Protein AF-G2DDI2-F1 (afdb_monomer_lite)

Sequence (130 aa):
MRRRHIDAEMTCHRLSHKREVPCSGEHDPCPIELIRKTKAPARVIHKHFDSHGKVIYAEVSATPIFDDTGERVVQIIESHRDITHHVEMEQQLTQLAATDRLTQVFNRMKFDDELVDRSNGPSSSRARWG

Radius of gyration: 20.89 Å; chains: 1; bounding box: 42×39×55 Å

Structure (mmCIF, N/CA/C/O backbone):
data_AF-G2DDI2-F1
#
_entry.id   AF-G2DDI2-F1
#
loop_
_atom_site.group_PDB
_atom_site.id
_atom_site.type_symbol
_atom_site.label_atom_id
_atom_site.label_alt_id
_atom_site.label_comp_id
_atom_site.label_asym_id
_atom_site.label_entity_id
_atom_site.label_seq_id
_atom_site.pdbx_PDB_ins_code
_atom_site.Cartn_x
_atom_site.Cartn_y
_atom_site.Cartn_z
_atom_site.occupancy
_atom_site.B_iso_or_equiv
_atom_site.auth_seq_id
_atom_site.auth_comp_id
_atom_site.auth_asym_id
_atom_site.auth_atom_id
_atom_site.pdbx_PDB_model_num
ATOM 1 N N . MET A 1 1 ? -19.619 -9.734 -15.009 1.00 39.75 1 MET A N 1
ATOM 2 C CA . MET A 1 1 ? -18.618 -8.658 -14.820 1.00 39.75 1 MET A CA 1
ATOM 3 C C . MET A 1 1 ? -18.295 -8.042 -16.174 1.00 39.75 1 MET A C 1
ATOM 5 O O . MET A 1 1 ? -17.805 -8.754 -17.038 1.00 39.75 1 MET A O 1
ATOM 9 N N . ARG A 1 2 ? -18.613 -6.762 -16.411 1.00 45.84 2 ARG A N 1
ATOM 10 C CA . ARG A 1 2 ? -18.181 -6.075 -17.641 1.00 45.84 2 ARG A CA 1
ATOM 11 C C . ARG A 1 2 ? -16.692 -5.747 -17.496 1.00 45.84 2 ARG A C 1
ATOM 13 O O . ARG A 1 2 ? -16.3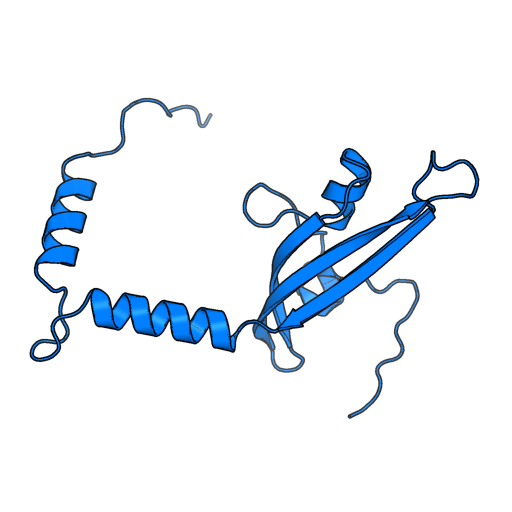43 -4.988 -16.597 1.00 45.84 2 ARG A O 1
ATOM 20 N N . ARG A 1 3 ? -15.825 -6.327 -18.336 1.00 51.19 3 ARG A N 1
ATOM 21 C CA . ARG A 1 3 ? -14.423 -5.891 -18.452 1.00 51.19 3 ARG A CA 1
ATOM 22 C C . ARG A 1 3 ? -14.437 -4.429 -18.896 1.00 51.19 3 ARG A C 1
ATOM 24 O O . ARG A 1 3 ? -14.896 -4.138 -19.996 1.00 51.19 3 ARG A O 1
ATOM 31 N N . ARG A 1 4 ? -14.002 -3.515 -18.028 1.00 59.22 4 ARG A N 1
ATOM 32 C CA . ARG A 1 4 ? -13.700 -2.143 -18.444 1.00 59.22 4 ARG A CA 1
ATOM 33 C C . ARG A 1 4 ? -12.395 -2.195 -19.231 1.00 59.22 4 ARG A C 1
ATOM 35 O O . ARG A 1 4 ? -11.440 -2.822 -18.779 1.00 59.22 4 ARG A O 1
ATOM 42 N N . HIS A 1 5 ? -12.408 -1.615 -20.422 1.00 67.19 5 HIS A N 1
ATOM 43 C CA . HIS A 1 5 ? -11.211 -1.419 -21.228 1.00 67.19 5 HIS A CA 1
ATOM 44 C C . HIS A 1 5 ? -10.272 -0.503 -20.431 1.00 67.19 5 HIS A C 1
ATOM 46 O O . HIS A 1 5 ? -10.743 0.502 -19.906 1.00 67.19 5 HIS A O 1
ATOM 52 N N . ILE A 1 6 ? -9.010 -0.891 -20.230 1.00 66.38 6 ILE A N 1
ATOM 53 C CA . ILE A 1 6 ? -8.017 -0.032 -19.571 1.00 66.38 6 ILE A CA 1
ATOM 54 C C . ILE A 1 6 ? -7.370 0.784 -20.683 1.00 66.38 6 ILE A C 1
ATOM 56 O O . ILE A 1 6 ? -6.653 0.232 -21.515 1.00 66.38 6 ILE A O 1
ATOM 60 N N . ASP A 1 7 ? -7.672 2.075 -20.717 1.00 76.19 7 ASP A N 1
ATOM 61 C CA . ASP A 1 7 ? -7.134 3.001 -21.708 1.00 76.19 7 ASP A CA 1
ATOM 62 C C . ASP A 1 7 ? -5.794 3.561 -21.218 1.00 76.19 7 ASP A C 1
ATOM 64 O O . ASP A 1 7 ? -5.559 3.661 -20.012 1.00 76.19 7 ASP A O 1
ATOM 68 N N . ALA A 1 8 ? -4.911 3.943 -22.144 1.00 72.81 8 ALA A N 1
ATOM 69 C CA . ALA A 1 8 ? -3.545 4.383 -21.834 1.00 72.81 8 ALA A CA 1
ATOM 70 C C . ALA A 1 8 ? -3.470 5.630 -20.924 1.00 72.81 8 ALA A C 1
ATOM 72 O O . ALA A 1 8 ? -2.436 5.884 -20.313 1.00 72.81 8 ALA A O 1
ATOM 73 N N . GLU A 1 9 ? -4.561 6.389 -20.808 1.00 80.00 9 GLU A N 1
ATOM 74 C CA . GLU A 1 9 ? -4.668 7.578 -19.953 1.00 80.00 9 GLU A CA 1
ATOM 75 C C . GLU A 1 9 ? -5.207 7.275 -18.542 1.00 80.00 9 GLU A C 1
ATOM 77 O O . GLU A 1 9 ? -5.324 8.179 -17.710 1.00 80.00 9 GLU A O 1
ATOM 82 N N . MET A 1 10 ? -5.558 6.018 -18.236 1.00 86.12 10 MET A N 1
ATOM 83 C CA . MET A 1 10 ? -6.040 5.659 -16.904 1.00 86.12 10 MET A CA 1
ATOM 84 C C . MET A 1 10 ? -4.913 5.692 -15.881 1.00 86.12 10 MET A C 1
ATOM 86 O O . MET A 1 10 ? -3.919 4.978 -15.982 1.00 86.12 10 MET A O 1
ATOM 90 N N . THR A 1 11 ? -5.122 6.472 -14.826 1.00 91.62 11 THR A N 1
ATOM 91 C CA . THR A 1 11 ? -4.206 6.553 -13.695 1.00 91.62 11 THR A CA 1
ATOM 92 C C . THR A 1 11 ? -4.795 5.861 -12.474 1.00 91.62 11 THR A C 1
ATOM 94 O O . THR A 1 11 ? -6.006 5.899 -12.229 1.00 91.62 11 THR A O 1
ATOM 97 N N . CYS A 1 12 ? -3.932 5.257 -11.655 1.00 91.94 12 CYS A N 1
ATOM 98 C CA . CYS A 1 12 ? -4.348 4.614 -10.409 1.00 91.94 12 CYS A CA 1
ATOM 99 C C . CYS A 1 12 ? -5.068 5.594 -9.468 1.00 91.94 12 CYS A C 1
ATOM 101 O O . CYS A 1 12 ? -6.081 5.240 -8.867 1.00 91.94 12 CYS A O 1
ATOM 103 N N . HIS A 1 13 ? -4.607 6.847 -9.385 1.00 93.38 13 HIS A N 1
ATOM 104 C CA . HIS A 1 13 ? -5.193 7.838 -8.488 1.00 93.38 13 HIS A CA 1
ATOM 105 C C . HIS A 1 13 ? -6.625 8.224 -8.873 1.00 93.38 13 HIS A C 1
ATOM 107 O O . HIS A 1 13 ? -7.462 8.357 -7.983 1.00 93.38 13 HIS A O 1
ATOM 113 N N . ARG A 1 14 ? -6.956 8.297 -10.167 1.00 91.94 14 ARG A N 1
ATOM 114 C CA . ARG A 1 14 ? -8.338 8.551 -10.605 1.00 91.94 14 ARG A CA 1
ATOM 115 C C . ARG A 1 14 ? -9.202 7.302 -10.495 1.00 91.94 14 ARG A C 1
ATOM 117 O O . ARG A 1 14 ? -10.312 7.372 -9.972 1.00 91.94 14 ARG A O 1
ATOM 124 N N . LEU A 1 15 ? -8.689 6.161 -10.955 1.00 90.69 15 LEU A N 1
ATOM 125 C CA . LEU A 1 15 ? -9.458 4.919 -11.039 1.00 90.69 15 LEU A CA 1
ATOM 126 C C . LEU A 1 15 ? -9.725 4.294 -9.664 1.00 90.69 15 LEU A C 1
ATOM 128 O O . LEU A 1 15 ? -10.865 3.952 -9.358 1.00 90.69 15 LEU A O 1
ATOM 132 N N . SER A 1 16 ? -8.679 4.148 -8.851 1.00 91.69 16 SER A N 1
ATOM 133 C CA . SER A 1 16 ? -8.711 3.373 -7.605 1.00 91.69 16 SER A CA 1
ATOM 134 C C . SER A 1 16 ? -8.785 4.258 -6.365 1.00 91.69 16 SER A C 1
ATOM 136 O O . SER A 1 16 ? -9.473 3.904 -5.413 1.00 91.69 16 SER A O 1
ATOM 138 N N . HIS A 1 17 ? -8.115 5.416 -6.357 1.00 91.88 17 HIS A N 1
ATOM 139 C CA . HIS A 1 17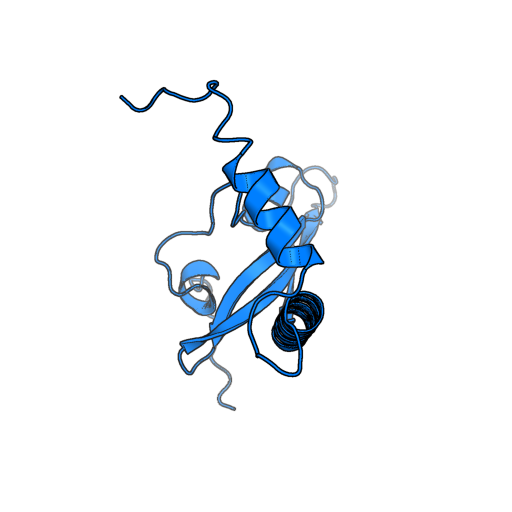 ? -8.121 6.315 -5.192 1.00 91.88 17 HIS A CA 1
ATOM 140 C C . HIS A 1 17 ? -9.229 7.377 -5.245 1.00 91.88 17 HIS A C 1
ATOM 142 O O . HIS A 1 17 ? -9.476 8.022 -4.228 1.00 91.88 17 HIS A O 1
ATOM 148 N N . LYS A 1 18 ? -9.890 7.571 -6.399 1.00 90.81 18 LYS A N 1
ATOM 149 C CA . LYS A 1 18 ? -10.865 8.653 -6.643 1.00 90.81 18 LYS A CA 1
ATOM 150 C C . LYS A 1 18 ? -10.310 10.050 -6.322 1.00 90.81 18 LYS A C 1
ATOM 152 O O . LYS A 1 18 ? -10.976 10.873 -5.699 1.00 90.81 18 LYS A O 1
ATOM 157 N N . ARG A 1 19 ? -9.068 10.305 -6.731 1.00 91.62 19 ARG A N 1
ATOM 158 C CA . ARG A 1 19 ? -8.351 11.579 -6.577 1.00 91.62 19 ARG A CA 1
ATOM 159 C C . ARG A 1 19 ? -7.921 12.106 -7.939 1.00 91.62 19 ARG A C 1
ATOM 161 O O . ARG A 1 19 ? -7.704 11.326 -8.858 1.00 91.62 19 ARG A O 1
ATOM 168 N N . GLU A 1 20 ? -7.728 13.416 -8.034 1.00 92.56 20 GLU A N 1
ATOM 169 C CA . GLU A 1 20 ? -7.218 14.072 -9.249 1.00 92.56 20 GLU A CA 1
ATOM 170 C C . GLU A 1 20 ? -5.685 14.071 -9.342 1.00 92.56 20 GLU A C 1
ATOM 172 O O . GLU A 1 20 ? -5.132 14.329 -10.405 1.00 92.56 20 GLU A O 1
ATOM 177 N N . VAL A 1 21 ? -4.985 13.765 -8.244 1.00 93.12 21 VAL A N 1
ATOM 178 C CA . VAL A 1 21 ? -3.516 13.752 -8.182 1.00 93.12 21 VAL A CA 1
ATOM 179 C C . VAL A 1 21 ? -2.988 12.429 -7.620 1.00 93.12 21 VAL A C 1
ATOM 181 O O . VAL A 1 21 ? -3.691 11.797 -6.821 1.00 93.12 21 VAL A O 1
ATOM 184 N N . PRO A 1 22 ? -1.765 12.001 -8.005 1.00 94.38 22 PRO A N 1
ATOM 185 C CA . PRO A 1 22 ? -1.105 10.831 -7.431 1.00 94.38 22 PRO A CA 1
ATOM 186 C C . PRO A 1 22 ? -1.049 10.858 -5.902 1.00 94.38 22 PRO A C 1
ATOM 188 O O . PRO A 1 22 ? -1.059 11.921 -5.281 1.00 94.38 22 PRO A O 1
ATOM 191 N N . CYS A 1 23 ? -0.958 9.678 -5.287 1.00 94.81 23 CYS A N 1
ATOM 192 C CA . CYS A 1 23 ? -0.666 9.586 -3.861 1.00 94.81 23 CYS A CA 1
ATOM 193 C C . CYS A 1 23 ? 0.696 10.227 -3.539 1.00 94.81 23 CYS A C 1
ATOM 195 O O . CYS A 1 23 ? 1.629 10.230 -4.345 1.00 94.81 23 CYS A O 1
ATOM 197 N N . SER A 1 24 ? 0.787 10.842 -2.364 1.00 92.12 24 SER A N 1
ATOM 198 C CA . SER A 1 24 ? 1.965 11.587 -1.934 1.00 92.12 24 SER A CA 1
ATOM 199 C C . SER A 1 24 ? 1.960 11.752 -0.420 1.00 92.12 24 SER A C 1
ATOM 201 O O . SER A 1 24 ? 0.895 11.883 0.182 1.00 92.12 24 SER A O 1
ATOM 203 N N . GLY A 1 25 ? 3.150 11.847 0.169 1.00 90.00 25 GLY A N 1
ATOM 204 C CA . GLY A 1 25 ? 3.333 12.095 1.597 1.00 90.00 25 GLY A CA 1
ATOM 205 C C . GLY A 1 25 ? 3.794 10.863 2.369 1.00 90.00 25 GLY A C 1
ATOM 206 O O . GLY A 1 25 ? 3.937 9.776 1.818 1.00 90.00 25 GLY A O 1
ATOM 207 N N . GLU A 1 26 ? 4.054 11.067 3.657 1.00 89.06 26 GLU A N 1
ATOM 208 C CA . GLU A 1 26 ? 4.612 10.055 4.564 1.00 89.06 26 GLU A CA 1
ATOM 209 C C . GLU A 1 26 ? 3.637 8.901 4.843 1.00 89.06 26 GLU A C 1
ATOM 211 O O . GLU A 1 26 ? 4.044 7.747 4.903 1.00 89.06 26 GLU A O 1
ATOM 216 N N . HIS A 1 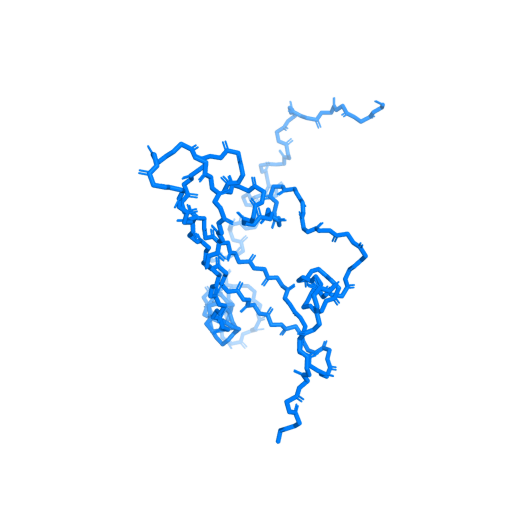27 ? 2.342 9.208 4.948 1.00 89.12 27 HIS A N 1
ATOM 217 C CA . HIS A 1 27 ? 1.306 8.243 5.333 1.00 89.12 27 HIS A CA 1
ATOM 218 C C . HIS A 1 27 ? 0.602 7.573 4.143 1.00 89.12 27 HIS A C 1
ATOM 220 O O . HIS A 1 27 ? -0.180 6.648 4.341 1.00 89.12 27 HIS A O 1
ATOM 226 N N . ASP A 1 28 ? 0.838 8.054 2.922 1.00 92.38 28 ASP A N 1
ATOM 227 C CA . ASP A 1 28 ? 0.253 7.504 1.691 1.00 92.38 28 ASP A CA 1
ATOM 228 C C . ASP A 1 28 ? 1.252 7.655 0.524 1.00 92.38 28 ASP A C 1
ATOM 230 O O . ASP A 1 28 ? 0.997 8.398 -0.433 1.00 92.38 28 ASP A O 1
ATOM 234 N N . PRO A 1 29 ? 2.455 7.056 0.637 1.00 95.38 29 PRO A N 1
ATOM 235 C CA . PRO A 1 29 ? 3.505 7.231 -0.355 1.00 95.38 29 PRO A CA 1
ATOM 236 C C . PRO A 1 29 ? 3.184 6.468 -1.641 1.00 95.38 29 PRO A C 1
ATOM 238 O O . PRO A 1 29 ? 2.849 5.288 -1.616 1.00 95.38 29 PRO A O 1
ATOM 241 N N . CYS A 1 30 ? 3.373 7.115 -2.792 1.00 96.25 30 CYS A N 1
ATOM 242 C CA . CYS A 1 30 ? 3.210 6.451 -4.080 1.00 96.25 30 CYS A CA 1
ATOM 243 C C . CYS A 1 30 ? 4.325 5.418 -4.327 1.00 96.25 30 CYS A C 1
ATOM 245 O O . CYS A 1 30 ? 5.500 5.802 -4.345 1.00 96.25 30 CYS A O 1
ATOM 247 N N . PRO A 1 31 ? 3.995 4.137 -4.588 1.00 96.81 31 PRO A N 1
ATOM 248 C CA . PRO A 1 31 ? 4.995 3.099 -4.828 1.00 96.81 31 PRO A CA 1
ATOM 249 C C . PRO A 1 31 ? 5.803 3.375 -6.102 1.00 96.81 31 PRO A C 1
ATOM 251 O O . PRO A 1 31 ? 7.012 3.149 -6.124 1.00 96.81 31 PRO A O 1
ATOM 254 N N . ILE A 1 32 ? 5.174 3.971 -7.120 1.00 95.31 32 ILE A N 1
ATOM 255 C CA . ILE A 1 32 ? 5.847 4.410 -8.349 1.00 95.31 32 ILE A CA 1
ATOM 256 C C . ILE A 1 32 ? 6.882 5.496 -8.039 1.00 95.31 32 ILE A C 1
ATOM 258 O O . ILE A 1 32 ? 8.012 5.420 -8.512 1.00 95.31 32 ILE A O 1
ATOM 262 N N . GLU A 1 33 ? 6.541 6.492 -7.216 1.00 95.25 33 GLU A N 1
ATOM 263 C CA . GLU A 1 33 ? 7.492 7.544 -6.832 1.00 95.25 33 GLU A CA 1
ATOM 264 C C . GLU A 1 33 ? 8.639 7.005 -5.974 1.00 95.25 33 GLU A C 1
ATOM 266 O O . GLU A 1 33 ? 9.777 7.451 -6.129 1.00 95.25 33 GLU A O 1
ATOM 271 N N . LEU A 1 34 ? 8.369 6.031 -5.099 1.00 96.69 34 LEU A N 1
ATOM 272 C CA . LEU A 1 34 ? 9.415 5.345 -4.343 1.00 96.69 34 LEU A CA 1
ATOM 273 C C . LEU A 1 34 ? 10.389 4.646 -5.295 1.00 96.69 34 LEU A C 1
ATOM 275 O O . LEU A 1 34 ? 11.583 4.928 -5.236 1.00 96.69 34 LEU A O 1
ATOM 279 N N . ILE A 1 35 ? 9.889 3.834 -6.230 1.00 97.19 35 ILE A N 1
ATOM 280 C CA . ILE A 1 35 ? 10.717 3.137 -7.225 1.00 97.19 35 ILE A CA 1
ATOM 281 C C . ILE A 1 35 ? 11.496 4.122 -8.098 1.00 97.19 35 ILE A C 1
ATOM 283 O O . ILE A 1 35 ? 12.677 3.907 -8.358 1.00 97.19 35 ILE A O 1
ATOM 287 N N . ARG A 1 36 ? 10.884 5.228 -8.538 1.00 94.00 36 ARG A N 1
ATOM 288 C CA . ARG A 1 36 ? 11.584 6.252 -9.334 1.00 94.00 36 ARG A CA 1
ATOM 289 C C . ARG A 1 36 ? 12.783 6.843 -8.593 1.00 94.00 36 ARG A C 1
ATOM 291 O O . ARG A 1 36 ? 13.786 7.156 -9.230 1.00 94.00 36 ARG A O 1
ATOM 298 N N . LYS A 1 37 ? 12.683 6.998 -7.270 1.00 94.88 37 LYS A N 1
ATOM 299 C CA . LYS A 1 37 ? 13.748 7.557 -6.425 1.00 94.88 37 LYS A CA 1
ATOM 300 C C . LYS A 1 37 ? 14.801 6.523 -6.042 1.00 94.88 37 LYS A C 1
ATOM 302 O O . LYS A 1 37 ? 15.984 6.843 -6.037 1.00 9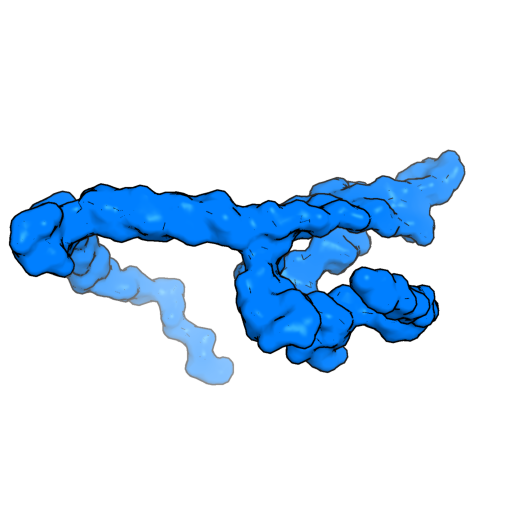4.88 37 LYS A O 1
ATOM 307 N N . THR A 1 38 ? 14.381 5.311 -5.695 1.00 96.50 38 THR A N 1
ATOM 308 C CA . THR A 1 38 ? 15.261 4.300 -5.090 1.00 96.50 38 THR A CA 1
ATOM 309 C C . THR A 1 38 ? 15.746 3.248 -6.077 1.00 96.50 38 THR A C 1
ATOM 311 O O . THR A 1 38 ? 16.726 2.568 -5.793 1.00 96.50 38 THR A O 1
ATOM 314 N N . LYS A 1 39 ? 15.053 3.082 -7.211 1.00 96.31 39 LYS A N 1
ATOM 315 C CA . LYS A 1 39 ? 15.190 1.948 -8.137 1.00 96.31 39 LYS A CA 1
ATOM 316 C C . LYS A 1 39 ? 15.025 0.581 -7.447 1.00 96.31 39 LYS A C 1
ATOM 318 O O . LYS A 1 39 ? 15.455 -0.432 -7.978 1.00 96.31 39 LYS A O 1
ATOM 323 N N . ALA A 1 40 ? 14.394 0.527 -6.276 1.00 97.19 40 ALA A N 1
ATOM 324 C CA . ALA A 1 40 ? 14.187 -0.698 -5.508 1.00 97.19 40 ALA A CA 1
ATOM 325 C C . ALA A 1 40 ? 12.692 -1.044 -5.433 1.00 97.19 40 ALA A C 1
ATOM 327 O O . ALA A 1 40 ? 11.871 -0.128 -5.508 1.00 97.19 40 ALA A O 1
ATOM 328 N N . PRO A 1 41 ? 12.316 -2.326 -5.257 1.00 97.94 41 PRO A N 1
ATOM 329 C CA . PRO A 1 41 ? 10.925 -2.713 -5.041 1.00 97.94 41 PRO A CA 1
ATOM 330 C C . PRO A 1 41 ? 10.284 -1.943 -3.881 1.00 97.94 41 PRO A C 1
ATOM 332 O O . PRO A 1 41 ? 10.933 -1.669 -2.869 1.00 97.94 41 PRO A O 1
ATOM 335 N N . ALA A 1 42 ? 8.999 -1.628 -4.015 1.00 97.94 42 ALA A N 1
ATOM 336 C CA . ALA A 1 42 ? 8.232 -0.907 -3.008 1.00 97.94 42 ALA A CA 1
ATOM 337 C C . ALA A 1 42 ? 6.967 -1.683 -2.636 1.00 97.94 42 ALA A C 1
ATOM 339 O O . ALA A 1 42 ? 6.318 -2.292 -3.489 1.00 97.94 42 ALA A O 1
ATOM 340 N N . ARG A 1 43 ? 6.602 -1.632 -1.352 1.00 97.75 43 ARG A N 1
ATOM 341 C CA . ARG A 1 43 ? 5.349 -2.190 -0.843 1.00 97.75 43 ARG A CA 1
ATOM 342 C C . ARG A 1 43 ? 4.692 -1.205 0.107 1.00 97.75 43 ARG A C 1
ATOM 344 O O . ARG A 1 43 ? 5.340 -0.723 1.032 1.00 97.75 43 ARG A O 1
ATOM 351 N N . VAL 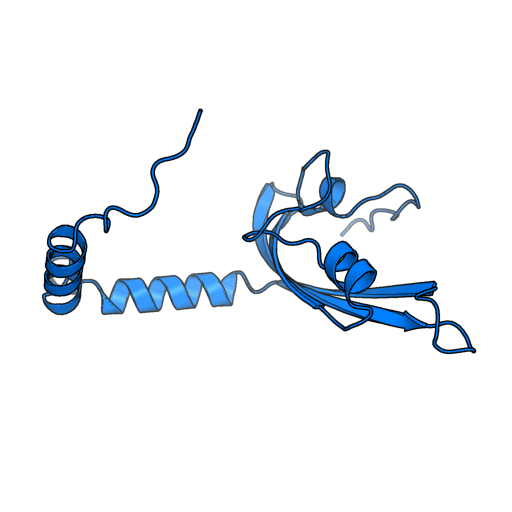A 1 44 ? 3.423 -0.912 -0.142 1.00 97.06 44 VAL A N 1
ATOM 352 C CA . VAL A 1 44 ? 2.639 0.083 0.599 1.00 97.06 44 VAL A CA 1
ATOM 353 C C . VAL A 1 44 ? 1.216 -0.423 0.808 1.00 97.06 44 VAL A C 1
ATOM 355 O O . VAL A 1 44 ? 0.757 -1.310 0.090 1.00 97.06 44 VAL A O 1
ATOM 358 N N . ILE A 1 45 ? 0.508 0.144 1.782 1.00 96.31 45 ILE A N 1
ATOM 359 C CA . ILE A 1 45 ? -0.925 -0.093 1.970 1.00 96.31 45 ILE A CA 1
ATOM 360 C C . ILE A 1 45 ? -1.656 1.198 1.627 1.00 96.31 45 ILE A C 1
ATOM 362 O O . ILE A 1 45 ? -1.419 2.230 2.248 1.00 96.31 45 ILE A O 1
ATOM 366 N N . HIS A 1 46 ? -2.562 1.130 0.659 1.00 96.44 46 HIS A 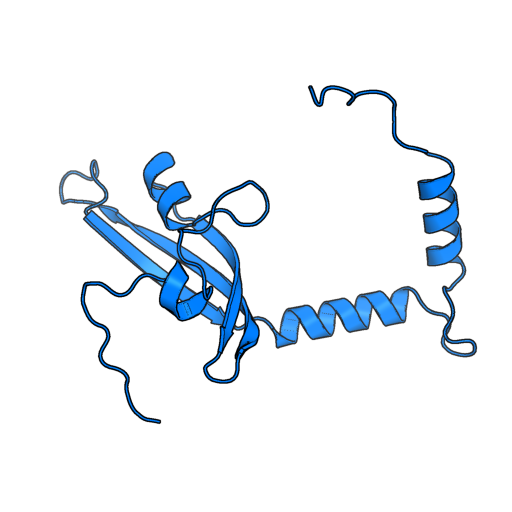N 1
ATOM 367 C CA . HIS A 1 46 ? -3.412 2.245 0.261 1.00 96.44 46 HIS A CA 1
ATOM 368 C C . HIS A 1 46 ? -4.869 1.997 0.644 1.00 96.44 46 HIS A C 1
ATOM 370 O O . HIS A 1 46 ? -5.339 0.859 0.714 1.00 96.44 46 HIS A O 1
ATOM 376 N N . LYS A 1 47 ? -5.619 3.090 0.799 1.00 94.94 47 LYS A N 1
ATOM 377 C CA . LYS A 1 47 ? -7.085 3.061 0.763 1.00 94.94 47 LYS A CA 1
ATOM 378 C C . LYS A 1 47 ? -7.551 3.290 -0.673 1.00 94.94 47 LYS A C 1
ATOM 380 O O . LYS A 1 47 ? -7.382 4.383 -1.212 1.00 94.94 47 LYS A O 1
ATOM 385 N N . HIS A 1 48 ? -8.132 2.264 -1.278 1.00 94.62 48 HIS A N 1
ATOM 386 C CA . HIS A 1 48 ? -8.793 2.321 -2.580 1.00 94.62 48 HIS A CA 1
ATOM 387 C C . HIS A 1 48 ? -10.314 2.299 -2.421 1.00 94.62 48 HIS A C 1
ATOM 389 O O . HIS A 1 48 ? -10.840 2.131 -1.320 1.00 94.62 48 HIS A O 1
ATOM 395 N N . PHE A 1 49 ? -11.018 2.447 -3.539 1.00 93.06 49 PHE A N 1
ATOM 396 C CA . PHE A 1 49 ? -12.466 2.353 -3.616 1.00 93.06 49 PHE A CA 1
ATOM 397 C C . PHE A 1 49 ? -12.891 1.351 -4.684 1.00 93.06 49 PHE A C 1
ATOM 399 O O . PHE A 1 49 ? -12.379 1.369 -5.804 1.00 93.06 49 PHE A O 1
ATOM 406 N N . ASP A 1 50 ? -13.868 0.512 -4.354 1.00 89.19 50 ASP A N 1
ATOM 407 C CA . ASP A 1 50 ? -14.497 -0.377 -5.328 1.00 89.19 50 ASP A CA 1
ATOM 408 C C . ASP A 1 50 ? -15.497 0.363 -6.243 1.00 89.19 50 ASP A C 1
ATOM 410 O O . ASP A 1 50 ? -15.707 1.582 -6.159 1.00 89.19 50 ASP A O 1
ATOM 414 N N . SER A 1 51 ? -16.163 -0.393 -7.122 1.00 86.62 51 SER A N 1
ATOM 415 C CA . SER A 1 51 ? -17.187 0.137 -8.029 1.00 86.62 51 SER A CA 1
ATOM 416 C C . SER A 1 51 ? -18.423 0.711 -7.329 1.00 86.62 51 SER A C 1
ATOM 418 O O . SER A 1 51 ? -19.151 1.482 -7.949 1.00 86.62 51 SER A O 1
ATOM 420 N N . HIS A 1 52 ? -18.663 0.350 -6.069 1.00 89.88 52 HIS A N 1
ATOM 421 C CA . HIS A 1 52 ? -19.754 0.853 -5.234 1.00 89.88 52 HIS A CA 1
ATOM 422 C C . HIS A 1 52 ? -19.309 2.003 -4.316 1.00 89.88 52 HIS A C 1
ATOM 424 O O . HIS A 1 52 ? -20.137 2.617 -3.651 1.00 89.88 52 HIS A O 1
ATOM 430 N N . GLY A 1 53 ? -18.015 2.335 -4.306 1.00 90.25 53 GLY A N 1
ATOM 431 C CA . GLY A 1 53 ? -17.436 3.334 -3.419 1.00 90.25 53 GLY A CA 1
ATOM 432 C C . GLY A 1 53 ? -17.148 2.843 -2.005 1.00 90.25 53 GLY A C 1
ATOM 433 O O . GLY A 1 53 ? -16.856 3.678 -1.151 1.00 90.25 53 GLY A O 1
ATOM 434 N N . LYS A 1 54 ? -17.174 1.530 -1.754 1.00 93.50 54 LYS A N 1
ATOM 435 C CA . LYS A 1 54 ? -16.690 0.961 -0.495 1.00 93.50 54 LYS A CA 1
ATOM 436 C C . LYS A 1 54 ? -15.168 1.098 -0.427 1.00 93.50 54 LYS A C 1
ATOM 438 O O . LYS A 1 54 ? -14.481 0.890 -1.427 1.00 93.50 54 LYS A O 1
ATOM 443 N N . VAL A 1 55 ? -14.656 1.438 0.757 1.00 95.19 55 VAL A N 1
ATOM 444 C CA . VAL A 1 55 ? -13.214 1.462 1.030 1.00 95.19 55 VAL A CA 1
ATOM 445 C C . VAL A 1 55 ? -12.660 0.041 0.992 1.00 95.19 55 VAL A C 1
ATOM 447 O O . VAL A 1 55 ? -13.215 -0.863 1.615 1.00 95.19 55 VAL A O 1
ATOM 450 N N . ILE A 1 56 ? -11.545 -0.117 0.287 1.00 96.25 56 ILE A N 1
ATOM 451 C CA . ILE A 1 56 ? -10.720 -1.321 0.264 1.00 96.25 56 ILE A CA 1
ATOM 452 C C . ILE A 1 56 ? -9.332 -0.954 0.780 1.00 96.25 56 ILE A C 1
ATOM 454 O O . ILE A 1 56 ? -8.741 0.028 0.327 1.00 96.25 56 ILE A O 1
ATOM 458 N N . TYR A 1 57 ? -8.790 -1.763 1.685 1.00 97.50 57 TYR A N 1
ATOM 459 C CA . TYR A 1 57 ? -7.371 -1.709 2.021 1.00 97.50 57 TYR A CA 1
ATOM 460 C C . TYR A 1 57 ? -6.606 -2.569 1.021 1.00 97.50 57 TYR A C 1
ATOM 462 O O . TYR A 1 57 ? -6.776 -3.786 0.984 1.00 97.50 57 TYR A O 1
ATOM 470 N N . ALA A 1 58 ? -5.793 -1.930 0.186 1.00 97.06 58 ALA A N 1
ATOM 471 C CA . ALA A 1 58 ? -5.013 -2.595 -0.844 1.00 97.06 58 ALA A CA 1
ATOM 472 C C . ALA A 1 58 ? -3.532 -2.586 -0.464 1.00 97.06 58 ALA A C 1
ATOM 474 O O . ALA A 1 58 ? -2.917 -1.523 -0.394 1.00 97.06 58 ALA A O 1
ATOM 475 N N . GLU A 1 59 ? -2.951 -3.766 -0.263 1.00 97.75 59 GLU A N 1
ATOM 476 C CA . GLU A 1 59 ? -1.500 -3.925 -0.271 1.00 97.75 59 GLU A CA 1
ATOM 477 C C . GLU A 1 59 ? -1.033 -3.863 -1.729 1.00 97.75 59 GLU A C 1
ATOM 479 O O . GLU A 1 59 ? -1.379 -4.720 -2.547 1.00 97.75 59 GLU A O 1
ATOM 484 N N . VAL A 1 60 ? -0.278 -2.821 -2.061 1.00 97.75 60 VAL A N 1
ATOM 485 C CA . VAL A 1 60 ? 0.283 -2.603 -3.392 1.00 97.75 60 VAL A CA 1
ATOM 486 C C . VAL A 1 60 ? 1.752 -2.984 -3.352 1.00 97.75 60 VAL A C 1
ATOM 488 O O . VAL A 1 60 ? 2.533 -2.398 -2.602 1.00 97.75 60 VAL A O 1
ATOM 491 N N . SER A 1 61 ? 2.119 -3.975 -4.160 1.00 98.12 61 SER A N 1
ATOM 492 C CA . SER A 1 61 ? 3.502 -4.413 -4.349 1.00 98.12 61 SER A CA 1
ATOM 493 C C . SER A 1 61 ? 3.952 -4.062 -5.757 1.00 98.12 61 SER A C 1
ATOM 495 O O . SER A 1 61 ? 3.350 -4.528 -6.724 1.00 98.12 61 SER A O 1
ATOM 497 N N . ALA A 1 62 ? 5.010 -3.264 -5.864 1.00 97.94 62 ALA A N 1
ATOM 498 C CA . ALA A 1 62 ? 5.525 -2.740 -7.118 1.00 97.94 62 ALA A CA 1
ATOM 499 C C . ALA A 1 62 ? 7.008 -3.103 -7.285 1.00 97.94 62 ALA A C 1
ATOM 501 O O . ALA A 1 62 ? 7.799 -2.979 -6.347 1.00 97.94 62 ALA A O 1
ATOM 502 N N . THR A 1 63 ? 7.395 -3.568 -8.473 1.00 98.12 63 THR A N 1
ATOM 503 C CA . THR A 1 63 ? 8.775 -3.974 -8.791 1.00 98.12 63 THR A CA 1
ATOM 504 C C . THR A 1 63 ? 9.227 -3.352 -10.116 1.00 98.12 63 THR A C 1
ATOM 506 O O . THR A 1 63 ? 8.507 -3.484 -11.110 1.00 98.12 63 THR A O 1
ATOM 509 N N . PRO A 1 64 ? 10.393 -2.674 -10.161 1.00 98.12 64 PRO A N 1
ATOM 510 C CA . PRO A 1 64 ? 10.936 -2.133 -11.403 1.00 98.12 64 PRO A CA 1
ATOM 511 C C . PRO A 1 64 ? 11.443 -3.235 -12.337 1.00 98.12 64 PRO A C 1
ATOM 513 O O . PRO A 1 64 ? 12.041 -4.215 -11.898 1.00 98.12 64 PRO A O 1
ATOM 516 N N . ILE A 1 65 ? 11.268 -3.015 -13.636 1.00 97.81 65 ILE A N 1
ATOM 517 C CA . ILE A 1 65 ? 11.960 -3.720 -14.715 1.00 97.81 65 ILE A CA 1
ATOM 518 C C . ILE A 1 65 ? 12.954 -2.740 -15.326 1.00 97.81 65 ILE A C 1
ATOM 520 O O . ILE A 1 65 ? 12.590 -1.606 -15.657 1.00 97.81 65 ILE A O 1
ATOM 524 N N . PHE A 1 66 ? 14.195 -3.187 -15.476 1.00 97.50 66 PHE A N 1
ATOM 525 C CA . PHE A 1 66 ? 15.282 -2.397 -16.040 1.00 97.50 66 PHE A CA 1
ATOM 526 C C . PHE A 1 66 ? 15.472 -2.671 -17.532 1.00 97.50 66 PHE A C 1
ATOM 528 O O . PHE A 1 66 ? 14.997 -3.681 -18.049 1.00 97.50 66 PHE A O 1
ATOM 535 N N . ASP A 1 67 ? 16.137 -1.745 -18.215 1.00 97.06 67 ASP A N 1
ATOM 536 C CA . ASP A 1 67 ? 16.697 -1.978 -19.542 1.00 97.06 67 ASP A CA 1
ATOM 537 C C . ASP A 1 67 ? 17.826 -3.021 -19.513 1.00 97.06 67 ASP A C 1
ATOM 539 O O . ASP A 1 67 ? 18.283 -3.450 -18.453 1.00 97.06 67 ASP A O 1
ATOM 543 N N . ASP A 1 68 ? 18.298 -3.411 -20.699 1.00 96.88 68 ASP A N 1
ATOM 544 C CA . ASP A 1 68 ? 19.348 -4.424 -20.863 1.00 96.88 68 ASP A CA 1
ATOM 545 C C . ASP A 1 68 ? 20.679 -4.035 -20.191 1.00 96.88 68 ASP A C 1
ATOM 547 O O . ASP A 1 68 ? 21.503 -4.900 -19.899 1.00 96.88 68 ASP A O 1
ATOM 551 N N . THR A 1 69 ? 20.902 -2.740 -19.932 1.00 96.06 69 THR A N 1
ATOM 552 C CA . THR A 1 69 ? 22.091 -2.238 -19.223 1.00 96.06 69 THR A CA 1
ATOM 553 C C . THR A 1 69 ? 21.939 -2.285 -17.701 1.00 96.06 69 THR A C 1
ATOM 555 O O . THR A 1 69 ? 22.939 -2.214 -16.988 1.00 96.06 69 THR A O 1
ATOM 558 N N . GLY A 1 70 ? 20.712 -2.418 -17.187 1.00 92.94 70 GLY A N 1
ATOM 559 C CA . GLY A 1 70 ? 20.410 -2.395 -15.756 1.00 92.94 70 GLY A CA 1
ATOM 560 C C . GLY A 1 70 ? 20.377 -0.991 -15.140 1.00 92.94 70 GLY A C 1
ATOM 561 O O . GLY A 1 70 ? 20.264 -0.859 -13.920 1.00 92.94 70 GLY A O 1
ATOM 562 N N . GLU A 1 71 ? 20.478 0.072 -15.941 1.00 92.31 71 GLU A N 1
ATOM 563 C CA . GLU A 1 71 ? 20.623 1.438 -15.430 1.00 92.31 71 GLU A CA 1
ATOM 564 C C . GLU A 1 71 ? 19.288 2.174 -15.311 1.00 92.31 71 GLU A C 1
ATOM 566 O O . GLU A 1 71 ? 19.089 2.965 -14.373 1.00 92.31 71 GLU A O 1
ATOM 571 N N . ARG A 1 72 ? 18.355 1.935 -16.238 1.00 94.94 72 ARG A N 1
ATOM 572 C CA . ARG A 1 72 ? 17.099 2.684 -16.335 1.00 94.94 72 ARG A CA 1
ATOM 573 C C . ARG A 1 72 ? 15.902 1.779 -16.096 1.00 94.94 72 ARG A C 1
ATOM 575 O O . ARG A 1 72 ? 15.744 0.749 -16.734 1.00 94.94 72 ARG A O 1
ATOM 582 N N . VAL A 1 73 ? 14.983 2.234 -15.245 1.00 96.62 73 VAL A N 1
ATOM 583 C CA . VAL A 1 73 ? 13.661 1.610 -15.111 1.00 96.62 73 VAL A CA 1
ATOM 584 C C . VAL A 1 73 ? 12.854 1.887 -16.382 1.00 96.62 73 VAL A C 1
ATOM 586 O O . VAL A 1 73 ? 12.583 3.047 -16.709 1.00 96.62 73 VAL A O 1
ATOM 589 N N . VAL A 1 74 ? 12.481 0.832 -17.104 1.00 96.94 74 VAL A N 1
ATOM 590 C CA . VAL A 1 74 ? 11.678 0.909 -18.336 1.00 96.94 74 VAL A CA 1
ATOM 591 C C . VAL A 1 74 ? 10.212 0.583 -18.091 1.00 96.94 74 VAL A C 1
ATOM 593 O O . VAL A 1 74 ? 9.350 1.103 -18.797 1.00 96.94 74 VAL A O 1
ATOM 596 N N . GLN A 1 75 ? 9.919 -0.244 -17.087 1.00 96.00 75 GLN A N 1
ATOM 597 C CA . GLN A 1 75 ? 8.562 -0.636 -16.713 1.00 96.00 75 GLN A CA 1
ATOM 598 C C . GLN A 1 75 ? 8.471 -0.894 -15.207 1.00 96.00 75 GLN A C 1
ATOM 600 O O . GLN A 1 75 ? 9.482 -1.046 -14.523 1.00 96.00 75 GLN A O 1
ATOM 605 N N . ILE A 1 76 ? 7.247 -0.947 -14.687 1.00 96.12 76 ILE A N 1
ATOM 606 C CA . ILE A 1 76 ? 6.955 -1.348 -13.310 1.00 96.12 76 ILE A CA 1
ATOM 607 C C . ILE A 1 76 ? 5.829 -2.374 -13.370 1.00 96.12 76 ILE A C 1
ATOM 609 O O . ILE A 1 76 ? 4.804 -2.131 -14.006 1.00 96.12 76 ILE A O 1
ATOM 613 N N . ILE A 1 77 ? 6.020 -3.513 -12.707 1.00 96.06 77 ILE A N 1
ATOM 614 C CA . ILE A 1 77 ? 4.940 -4.465 -12.447 1.00 96.06 77 ILE A CA 1
ATOM 615 C C . ILE A 1 77 ? 4.356 -4.129 -11.083 1.00 96.06 77 ILE A C 1
ATOM 617 O O . ILE A 1 77 ? 5.080 -4.148 -10.088 1.00 96.06 77 ILE A O 1
ATOM 621 N N . GLU A 1 78 ? 3.051 -3.867 -11.036 1.00 94.81 78 GLU A N 1
ATOM 622 C CA . GLU A 1 78 ? 2.305 -3.689 -9.791 1.00 94.81 78 GLU A CA 1
ATOM 623 C C . GLU A 1 78 ? 1.287 -4.816 -9.605 1.00 94.81 78 GLU A C 1
ATOM 625 O O . GLU A 1 78 ? 0.603 -5.232 -10.541 1.00 94.81 78 GLU A O 1
ATOM 630 N N . SER A 1 79 ? 1.170 -5.303 -8.373 1.00 95.62 79 SER A N 1
ATOM 631 C CA . SER A 1 79 ? 0.107 -6.209 -7.948 1.00 95.62 79 SER A CA 1
ATOM 632 C C . SER A 1 79 ? -0.605 -5.638 -6.731 1.00 95.62 79 SER A C 1
ATOM 634 O O . SER A 1 79 ? 0.001 -4.990 -5.877 1.00 95.62 79 SER A O 1
ATOM 636 N N . HIS A 1 80 ? -1.917 -5.848 -6.690 1.00 94.94 80 HIS A N 1
ATOM 637 C CA . HIS A 1 80 ? -2.804 -5.287 -5.683 1.00 94.94 80 HIS A CA 1
ATOM 638 C C . HIS A 1 80 ? -3.505 -6.436 -4.975 1.00 94.94 80 HIS A C 1
ATOM 640 O O . HIS A 1 80 ? -4.231 -7.206 -5.607 1.00 94.94 80 HIS A O 1
ATOM 646 N N . ARG A 1 81 ? -3.305 -6.540 -3.665 1.00 96.38 81 ARG A N 1
ATOM 647 C CA . ARG A 1 81 ? -3.988 -7.516 -2.824 1.00 96.38 81 ARG A CA 1
ATOM 648 C C . ARG A 1 81 ? -4.982 -6.799 -1.925 1.00 96.38 81 ARG A C 1
ATOM 650 O O . ARG A 1 81 ? -4.598 -5.924 -1.156 1.00 96.38 81 ARG A O 1
ATOM 657 N N . ASP A 1 82 ? -6.250 -7.185 -2.010 1.00 96.75 82 ASP A N 1
ATOM 658 C CA . ASP A 1 82 ? -7.254 -6.758 -1.038 1.00 96.75 82 ASP A CA 1
ATOM 659 C C . ASP A 1 82 ? -6.960 -7.431 0.311 1.00 96.75 82 ASP A C 1
ATOM 661 O O . ASP A 1 82 ? -6.965 -8.659 0.427 1.00 96.75 82 ASP A O 1
ATOM 665 N N . ILE A 1 83 ? -6.657 -6.611 1.314 1.00 97.31 83 ILE A N 1
ATOM 666 C CA . ILE A 1 83 ? -6.390 -7.014 2.696 1.00 97.31 83 ILE A CA 1
ATOM 667 C C . ILE A 1 83 ? -7.449 -6.458 3.657 1.00 97.31 83 ILE A C 1
ATOM 669 O O . ILE A 1 83 ? -7.246 -6.476 4.867 1.00 97.31 83 ILE A O 1
ATOM 673 N N . THR A 1 84 ? -8.588 -5.981 3.148 1.00 96.88 84 THR A N 1
ATOM 674 C CA . THR A 1 84 ? -9.657 -5.359 3.950 1.00 96.88 84 THR A CA 1
ATOM 675 C C . THR A 1 84 ? -10.102 -6.270 5.085 1.00 96.88 84 THR A C 1
ATOM 677 O O . THR A 1 84 ? -10.114 -5.849 6.235 1.00 96.88 84 THR A O 1
ATOM 680 N N . HIS A 1 85 ? -10.350 -7.547 4.787 1.00 97.06 85 HIS A N 1
ATOM 681 C CA . HIS A 1 85 ? -10.736 -8.529 5.800 1.00 97.06 85 HIS A CA 1
ATOM 682 C C . HIS A 1 85 ? -9.655 -8.724 6.877 1.00 97.06 85 HIS A C 1
ATOM 684 O O . HIS A 1 85 ? -9.971 -8.902 8.047 1.00 97.06 85 HIS A O 1
ATOM 690 N N . HIS A 1 86 ? -8.372 -8.669 6.504 1.00 96.31 86 HIS A N 1
ATOM 691 C CA . HIS A 1 86 ? -7.276 -8.798 7.467 1.00 96.31 86 HIS A CA 1
ATOM 692 C C . HIS A 1 86 ? -7.236 -7.591 8.409 1.00 96.31 86 HIS A C 1
ATOM 694 O O . HIS A 1 86 ? -7.178 -7.769 9.621 1.00 96.31 86 HIS A O 1
ATOM 700 N N . VAL A 1 87 ? -7.348 -6.379 7.858 1.00 95.25 87 VAL A N 1
ATOM 701 C CA . VAL A 1 87 ? -7.379 -5.133 8.637 1.00 95.25 87 VAL A CA 1
ATOM 702 C C . VAL A 1 87 ? -8.596 -5.089 9.566 1.00 95.25 87 VAL A C 1
ATOM 704 O O . VAL A 1 87 ? -8.466 -4.722 10.730 1.00 95.25 87 VAL A O 1
ATOM 707 N N . GLU A 1 88 ? -9.774 -5.492 9.082 1.00 95.50 88 GLU A N 1
ATOM 708 C CA . GLU A 1 88 ? -11.000 -5.559 9.887 1.00 95.50 88 GLU A CA 1
ATOM 709 C C . GLU A 1 88 ? -10.862 -6.563 11.044 1.00 95.50 88 GLU A C 1
ATOM 711 O O . GLU A 1 88 ? -11.217 -6.242 12.179 1.00 95.50 88 GLU A O 1
ATOM 716 N N . MET A 1 89 ? -10.296 -7.749 10.793 1.00 96.25 89 MET A N 1
ATOM 717 C CA . MET A 1 89 ? -10.038 -8.738 11.846 1.00 96.25 89 MET A CA 1
ATOM 718 C C . MET A 1 89 ? -9.032 -8.230 12.883 1.00 96.25 89 MET A C 1
ATOM 720 O O . MET A 1 89 ? -9.260 -8.396 14.079 1.00 96.25 89 MET A O 1
ATOM 724 N N . GLU A 1 90 ? -7.937 -7.596 12.458 1.00 95.69 90 GLU A N 1
ATOM 725 C CA . GLU A 1 90 ? -6.953 -7.018 13.381 1.00 95.69 90 GLU A CA 1
ATOM 726 C C . GLU A 1 90 ? -7.588 -5.942 14.266 1.00 95.69 90 GLU A C 1
ATOM 728 O O . GLU A 1 90 ? -7.436 -5.984 15.485 1.00 95.69 90 GLU A O 1
ATOM 733 N N . GLN A 1 91 ? -8.385 -5.041 13.685 1.00 94.06 91 GLN A N 1
ATOM 734 C CA . GLN A 1 91 ? -9.115 -4.019 14.440 1.00 94.06 91 GLN A CA 1
ATOM 735 C C . GLN A 1 91 ? -10.096 -4.630 15.444 1.00 94.06 91 GLN A C 1
ATOM 737 O O . GLN A 1 91 ? -10.179 -4.168 16.583 1.00 94.06 91 GLN A O 1
ATOM 742 N N . GLN A 1 92 ? -10.817 -5.686 15.058 1.00 93.50 92 GLN A N 1
ATOM 743 C CA . GLN A 1 92 ? -11.713 -6.406 15.962 1.00 93.50 92 GLN A CA 1
ATOM 744 C C . GLN A 1 92 ? -10.952 -7.070 17.114 1.00 93.50 92 GLN A C 1
ATOM 746 O O . GLN A 1 92 ? -11.388 -6.977 18.262 1.00 93.50 92 GLN A O 1
ATOM 751 N N . LEU A 1 93 ? -9.808 -7.705 16.840 1.00 94.88 93 LEU A N 1
ATOM 752 C CA . LEU A 1 93 ? -8.959 -8.297 17.874 1.00 94.88 93 LEU A CA 1
ATOM 753 C C . LEU A 1 93 ? -8.420 -7.231 18.832 1.00 94.88 93 LEU A C 1
ATOM 755 O O . LEU A 1 93 ? -8.497 -7.418 20.046 1.00 94.88 93 LEU A O 1
ATOM 759 N N . THR A 1 94 ? -7.940 -6.099 18.310 1.00 91.81 94 THR A N 1
ATOM 760 C CA . THR A 1 94 ? -7.494 -4.961 19.125 1.00 91.81 94 THR A CA 1
ATOM 761 C C . THR A 1 94 ? -8.626 -4.423 19.994 1.00 91.81 94 THR A C 1
ATOM 763 O O . THR A 1 94 ? -8.420 -4.198 21.184 1.00 91.81 94 THR A O 1
ATOM 766 N N . GLN A 1 95 ? -9.832 -4.273 19.441 1.00 90.25 95 GLN A N 1
ATOM 767 C CA . GLN A 1 95 ? -10.994 -3.812 20.197 1.00 90.25 95 GLN A CA 1
ATOM 768 C C . GLN A 1 95 ? -11.341 -4.783 21.330 1.00 90.25 95 GLN A C 1
ATOM 770 O O . GLN A 1 95 ? -11.468 -4.366 22.478 1.00 90.25 95 GLN A O 1
ATOM 775 N N . LEU A 1 96 ? -11.430 -6.084 21.037 1.00 91.12 96 LEU A N 1
ATOM 776 C CA . LEU A 1 96 ? -11.718 -7.116 22.037 1.00 91.12 96 LEU A CA 1
ATOM 777 C C . LEU A 1 96 ? -10.651 -7.183 23.135 1.00 91.12 96 LEU A C 1
ATOM 779 O O . LEU A 1 96 ? -10.985 -7.454 24.287 1.00 91.12 96 LEU A O 1
ATOM 783 N N . ALA A 1 97 ? -9.386 -6.937 22.789 1.00 92.12 97 ALA A N 1
ATOM 784 C CA . ALA A 1 97 ? -8.283 -6.869 23.741 1.00 92.12 97 ALA A CA 1
ATOM 785 C C . ALA A 1 97 ? -8.292 -5.582 24.582 1.00 92.12 97 ALA A C 1
ATOM 787 O O . ALA A 1 97 ? -7.686 -5.564 25.650 1.00 92.12 97 ALA A O 1
ATOM 788 N N . ALA A 1 98 ? -8.973 -4.527 24.130 1.00 91.81 98 ALA A N 1
ATOM 789 C CA . ALA A 1 98 ? -9.047 -3.226 24.791 1.00 91.81 98 ALA A CA 1
ATOM 790 C C . ALA A 1 98 ? -10.319 -3.032 25.636 1.00 91.81 98 ALA A C 1
ATOM 792 O O . ALA A 1 98 ? -10.346 -2.159 26.503 1.00 91.81 98 ALA A O 1
ATOM 793 N N . THR A 1 99 ? -11.371 -3.824 25.413 1.00 92.44 99 THR A N 1
ATOM 794 C CA . THR A 1 99 ? -12.661 -3.682 26.109 1.00 92.44 99 THR A CA 1
ATOM 795 C C . THR A 1 99 ? -12.930 -4.776 27.134 1.00 92.44 99 THR A C 1
ATOM 797 O O . THR A 1 99 ? -12.626 -5.946 26.910 1.00 92.44 99 THR A O 1
ATOM 800 N N . ASP A 1 100 ? -13.565 -4.410 28.245 1.00 92.94 100 ASP A N 1
ATOM 801 C CA . ASP A 1 100 ? -14.164 -5.356 29.180 1.00 92.94 100 ASP A CA 1
ATOM 802 C C . ASP A 1 100 ? -15.453 -5.951 28.589 1.00 92.94 100 ASP A C 1
ATOM 804 O O . ASP A 1 100 ? -16.335 -5.235 28.108 1.00 92.94 100 ASP A O 1
ATOM 808 N N . ARG A 1 101 ? -15.578 -7.283 28.625 1.00 88.12 101 ARG A N 1
ATOM 809 C CA . ARG A 1 101 ? -16.685 -7.988 27.958 1.00 88.12 101 ARG A CA 1
ATOM 810 C C . ARG A 1 101 ? -18.042 -7.744 28.613 1.00 88.12 101 ARG A C 1
ATOM 812 O O . ARG A 1 101 ? -19.049 -7.788 27.910 1.00 88.12 101 ARG A O 1
ATOM 819 N N . LEU A 1 102 ? -18.083 -7.519 29.927 1.00 90.88 102 LEU A N 1
ATOM 820 C CA . LEU A 1 102 ? -19.340 -7.342 30.656 1.00 90.88 102 LEU A CA 1
ATOM 821 C C . LEU A 1 102 ? -19.904 -5.935 30.450 1.00 90.88 102 LEU A C 1
ATOM 823 O O . LEU A 1 102 ? -21.105 -5.764 30.271 1.00 90.88 102 LEU A O 1
ATOM 827 N N . THR A 1 103 ? -19.028 -4.939 30.475 1.00 90.38 103 THR A N 1
ATOM 828 C CA . THR A 1 103 ? -19.407 -3.522 30.515 1.00 90.38 103 THR A CA 1
ATOM 829 C C . THR A 1 103 ? -19.284 -2.812 29.171 1.00 90.38 103 THR A C 1
ATOM 831 O O . THR A 1 103 ? -19.846 -1.732 29.016 1.00 90.38 103 THR A O 1
ATOM 834 N N . GLN A 1 104 ? -18.580 -3.403 28.196 1.00 88.69 104 GLN A N 1
ATOM 835 C CA . GLN A 1 104 ? -18.300 -2.811 26.879 1.00 88.69 104 GLN A CA 1
ATOM 836 C C . GLN A 1 104 ? -17.535 -1.474 26.946 1.00 88.69 104 GLN A C 1
ATOM 838 O O . GLN A 1 104 ? -17.476 -0.739 25.961 1.00 88.69 104 GLN A O 1
ATOM 843 N N . VAL A 1 105 ? -16.922 -1.162 28.092 1.00 91.69 105 VAL A N 1
ATOM 844 C CA . VAL A 1 105 ? -16.000 -0.028 28.249 1.00 91.69 105 VAL A CA 1
ATOM 845 C C . VAL A 1 105 ? -14.550 -0.504 28.194 1.00 91.69 105 VAL A C 1
ATOM 847 O O . VAL A 1 105 ? -14.289 -1.706 28.119 1.00 91.69 105 VAL A O 1
ATOM 850 N N . PHE A 1 106 ? -13.587 0.422 28.215 1.00 93.25 106 PHE A N 1
ATOM 851 C CA . PHE A 1 106 ? -12.172 0.062 28.277 1.00 93.25 106 PHE A CA 1
ATOM 852 C C . PHE A 1 106 ? -11.873 -0.810 29.490 1.00 93.25 106 PHE A C 1
ATOM 854 O O . PHE A 1 106 ? -12.311 -0.535 30.608 1.00 93.25 106 PHE A O 1
ATOM 861 N N . ASN A 1 107 ? -11.112 -1.871 29.251 1.00 92.75 107 ASN A N 1
ATOM 862 C CA . ASN A 1 107 ? -10.575 -2.664 30.336 1.00 92.75 107 ASN A CA 1
ATOM 863 C C . ASN A 1 107 ? -9.467 -1.889 31.058 1.00 92.75 107 ASN A C 1
ATOM 865 O O . ASN A 1 107 ? -8.994 -0.848 30.601 1.00 92.75 107 ASN A O 1
ATOM 869 N N . ARG A 1 108 ? -9.043 -2.425 32.202 1.00 92.12 108 ARG A N 1
ATOM 870 C CA . ARG A 1 108 ? -8.038 -1.780 33.046 1.00 92.12 108 ARG A CA 1
ATOM 871 C C . ARG A 1 108 ? -6.741 -1.469 32.297 1.00 92.12 108 ARG A C 1
ATOM 873 O O . ARG A 1 108 ? -6.242 -0.364 32.430 1.00 92.12 108 ARG A O 1
ATOM 880 N N . MET A 1 109 ? -6.230 -2.414 31.505 1.00 91.12 109 MET A N 1
ATOM 881 C CA . MET A 1 109 ? -4.990 -2.223 30.744 1.00 91.12 109 MET A CA 1
ATOM 882 C C . MET A 1 109 ? -5.111 -1.020 29.806 1.00 91.12 109 MET A C 1
ATOM 884 O O . MET A 1 109 ? -4.300 -0.105 29.875 1.00 91.12 109 MET A O 1
ATOM 888 N N . LYS A 1 110 ? -6.173 -0.980 28.993 1.00 91.50 110 LYS A N 1
ATOM 889 C CA . LYS A 1 110 ? -6.394 0.122 28.058 1.00 91.50 110 LYS A CA 1
ATOM 890 C C . LYS A 1 110 ? -6.641 1.448 28.781 1.00 91.50 110 LYS A C 1
ATOM 892 O O . LYS A 1 110 ? -6.183 2.483 28.316 1.00 91.50 110 LYS A O 1
ATOM 897 N N . PHE A 1 111 ? -7.354 1.431 29.903 1.00 91.25 111 PHE A N 1
ATOM 898 C CA . PHE A 1 111 ? -7.594 2.630 30.703 1.00 91.25 111 PHE A CA 1
ATOM 899 C C . PHE A 1 111 ? -6.296 3.202 31.288 1.00 91.25 111 PHE A C 1
ATOM 901 O O . PHE A 1 111 ? -6.062 4.404 31.182 1.00 91.25 111 PHE A O 1
ATOM 908 N N . ASP A 1 112 ? -5.448 2.345 31.857 1.00 91.38 112 ASP A N 1
ATOM 909 C CA . ASP A 1 112 ? -4.156 2.738 32.420 1.00 91.38 112 ASP A CA 1
ATOM 910 C C . ASP A 1 112 ? -3.237 3.313 31.318 1.00 91.38 112 ASP A C 1
ATOM 912 O O . ASP A 1 112 ? -2.645 4.375 31.521 1.00 91.38 112 ASP A O 1
ATOM 916 N N . ASP A 1 113 ? -3.200 2.702 30.125 1.00 89.50 113 ASP A N 1
ATOM 917 C CA . ASP A 1 113 ? -2.457 3.220 28.962 1.00 89.50 113 ASP A CA 1
ATOM 918 C C . ASP A 1 113 ? -2.917 4.633 28.552 1.00 89.50 113 ASP A C 1
ATOM 920 O O . ASP A 1 113 ? -2.094 5.522 28.338 1.00 89.50 113 ASP A O 1
ATOM 924 N N . GLU A 1 114 ? -4.231 4.874 28.480 1.00 88.25 114 GLU A N 1
ATOM 925 C CA . GLU A 1 114 ? -4.797 6.187 28.126 1.00 88.25 114 GLU A CA 1
ATOM 926 C C . GLU A 1 114 ? -4.498 7.258 29.190 1.00 88.25 114 GLU A C 1
ATOM 928 O O . GLU A 1 114 ? -4.308 8.435 28.869 1.00 88.25 114 GLU A O 1
ATOM 933 N N . LEU A 1 115 ? -4.441 6.880 30.472 1.00 86.62 115 LEU A N 1
ATOM 934 C CA . LEU A 1 115 ? -4.018 7.793 31.536 1.00 86.62 115 LEU A CA 1
ATOM 935 C C . LEU A 1 115 ? -2.541 8.165 31.398 1.00 86.62 115 LEU A C 1
ATOM 937 O O . LEU A 1 115 ? -2.199 9.338 31.563 1.00 86.62 115 LEU A O 1
ATOM 941 N N . VAL A 1 116 ? -1.684 7.193 31.076 1.00 86.44 116 VAL A N 1
ATOM 942 C CA . VAL A 1 116 ? -0.256 7.428 30.840 1.00 86.44 116 VAL A CA 1
ATOM 943 C C . VAL A 1 116 ? -0.064 8.358 29.643 1.00 86.44 116 VAL A C 1
ATOM 945 O O . VAL A 1 116 ? 0.629 9.366 29.786 1.00 86.44 116 VAL A O 1
ATOM 948 N N . ASP A 1 117 ? -0.729 8.101 28.516 1.00 83.38 117 ASP A N 1
ATOM 949 C CA . ASP A 1 117 ? -0.620 8.927 27.303 1.00 83.38 117 ASP A CA 1
ATOM 950 C C . ASP A 1 117 ? -1.075 10.378 27.551 1.00 83.38 117 ASP A C 1
ATOM 952 O O . ASP A 1 117 ? -0.400 11.338 27.179 1.00 83.38 117 ASP A O 1
ATOM 956 N N . ARG A 1 118 ? -2.165 10.563 28.309 1.00 76.56 118 ARG A N 1
ATOM 957 C CA . ARG A 1 118 ? -2.651 11.895 28.712 1.00 76.56 118 ARG A CA 1
ATOM 958 C C . ARG A 1 118 ? -1.760 12.587 29.743 1.00 76.56 118 ARG A C 1
ATOM 960 O O . ARG A 1 118 ? -1.688 13.816 29.746 1.00 76.56 118 ARG A O 1
ATOM 967 N N . SER A 1 119 ? -1.120 11.832 30.635 1.00 73.12 119 SER A N 1
ATOM 968 C CA . SER A 1 119 ? -0.192 12.377 31.636 1.00 73.12 119 SER A CA 1
ATOM 969 C C . SER A 1 119 ? 1.149 12.792 31.024 1.00 73.12 119 SER A C 1
ATOM 971 O O . SER A 1 119 ? 1.737 13.786 31.447 1.00 73.12 119 SER A O 1
ATOM 973 N N . ASN A 1 120 ? 1.574 12.107 29.959 1.00 68.94 120 ASN A N 1
ATOM 974 C CA . ASN A 1 120 ? 2.758 12.414 29.162 1.00 68.94 120 ASN A CA 1
ATOM 975 C C . ASN A 1 120 ? 2.471 13.465 28.075 1.00 68.94 120 ASN A C 1
ATOM 977 O O . ASN A 1 120 ? 3.010 13.352 26.975 1.00 68.94 120 ASN A O 1
ATOM 981 N N . GLY A 1 121 ? 1.627 14.469 28.371 1.00 47.19 121 GLY A N 1
ATOM 982 C CA . GLY A 1 121 ? 1.195 15.515 27.432 1.00 47.19 121 GLY A CA 1
ATOM 983 C C . GLY A 1 121 ? 2.315 16.007 26.500 1.00 47.19 121 GLY A C 1
ATOM 984 O O . GLY A 1 121 ? 3.483 15.993 26.891 1.00 47.19 121 GLY A O 1
ATOM 985 N N . PRO A 1 122 ? 1.981 16.432 25.264 1.00 44.59 122 PRO A N 1
ATOM 986 C CA . PRO A 1 122 ? 2.910 16.483 24.138 1.00 44.59 122 PRO A CA 1
ATOM 987 C C . PRO A 1 122 ? 4.231 17.127 24.546 1.00 44.59 122 PRO A C 1
ATOM 989 O O . PRO A 1 122 ? 4.248 18.287 24.963 1.00 44.59 122 PRO A O 1
ATOM 992 N N . SER A 1 123 ? 5.334 16.375 24.434 1.00 44.50 123 SER A N 1
ATOM 993 C CA . SER A 1 123 ? 6.658 16.937 24.679 1.00 44.50 123 SER A CA 1
ATOM 994 C C . SER A 1 123 ? 6.801 18.206 23.837 1.00 44.50 123 SER A C 1
ATOM 996 O O . SER A 1 123 ? 6.555 18.222 22.626 1.00 44.50 123 SER A O 1
ATOM 998 N N . SER A 1 124 ? 7.118 19.310 24.504 1.00 40.16 124 SER A N 1
ATOM 999 C CA . SER A 1 124 ? 7.312 20.622 23.907 1.00 40.16 124 SER A CA 1
ATOM 1000 C C . SER A 1 124 ? 8.568 20.612 23.031 1.00 40.16 124 SER A C 1
ATOM 1002 O O . SER A 1 124 ? 9.628 21.100 23.399 1.00 40.16 124 SER A O 1
ATOM 1004 N N . SER A 1 125 ? 8.458 20.040 21.834 1.00 38.69 125 SER A N 1
ATOM 1005 C CA . SER A 1 125 ? 9.463 20.166 20.778 1.00 38.69 125 SER A CA 1
ATOM 1006 C C . SER A 1 125 ? 8.855 20.103 19.375 1.00 38.69 125 SER A C 1
ATOM 1008 O O . SER A 1 125 ? 9.425 19.509 18.471 1.00 38.69 125 SER A O 1
ATOM 1010 N N . ARG A 1 126 ? 7.703 20.749 19.143 1.00 40.31 126 ARG A N 1
ATOM 1011 C CA . ARG A 1 126 ? 7.262 21.117 17.780 1.00 40.31 126 ARG A CA 1
ATOM 1012 C C . ARG A 1 126 ? 6.190 22.208 17.806 1.00 40.31 126 ARG A C 1
ATOM 1014 O O . ARG A 1 126 ? 5.001 21.953 17.686 1.00 40.31 126 ARG A O 1
ATOM 1021 N N . ALA A 1 127 ? 6.646 23.452 17.916 1.00 34.38 127 ALA A N 1
ATOM 1022 C CA . ALA A 1 127 ? 5.893 24.620 17.480 1.00 34.38 127 ALA A CA 1
ATOM 1023 C C . ALA A 1 127 ? 6.701 25.322 16.383 1.00 34.38 127 ALA A C 1
ATOM 1025 O O . ALA A 1 127 ? 7.686 26.007 16.660 1.00 34.38 127 ALA A O 1
ATOM 1026 N N . ARG A 1 128 ? 6.302 25.113 15.127 1.00 32.84 128 ARG A N 1
ATOM 1027 C CA . ARG A 1 128 ? 6.525 26.077 14.047 1.00 32.84 128 ARG A CA 1
ATOM 1028 C C . ARG A 1 128 ? 5.504 25.814 12.937 1.00 32.84 128 ARG A C 1
ATOM 1030 O O . ARG A 1 128 ? 5.732 25.000 12.054 1.00 32.84 128 ARG A O 1
ATOM 1037 N N . TRP A 1 129 ? 4.363 26.484 13.052 1.00 33.06 129 TRP A N 1
ATOM 1038 C CA . TRP A 1 129 ? 3.469 26.775 11.938 1.00 33.06 129 TRP A CA 1
ATOM 1039 C C . TRP A 1 129 ? 3.286 28.289 11.921 1.00 33.06 129 TRP A C 1
ATOM 1041 O O . TRP A 1 129 ? 2.764 28.870 12.872 1.00 33.06 129 TRP A O 1
ATOM 1051 N N . GLY A 1 130 ? 3.827 28.885 10.869 1.00 32.94 130 GLY A N 1
ATOM 1052 C CA . GLY A 1 130 ? 3.807 30.282 10.467 1.00 32.94 130 GLY A CA 1
ATOM 1053 C C . GLY A 1 130 ? 4.391 30.312 9.066 1.00 32.94 130 GLY A C 1
ATOM 1054 O O . GLY A 1 130 ? 5.459 29.677 8.900 1.00 32.94 130 GLY A O 1
#

Foldseek 3Di:
DDPDDDDPPDDCCVQWVVDPDAFDDDQTHHQVVVCVVPVAKDWDWDFTADPVRDTFTWTKTKHFDDDPVRPDGPDIDIDIDGCRVVVVVVVVVVLVVQADPVPRHGDPVNVVVVVVPVVCPDDPDDDDDD

Secondary structure (DSSP, 8-state):
-------TT--HHHHTS--SS---SSSS--HHHHHHHH-S-EEEEEEEE-TT--EEEEEEEEEEEE-TTSSSEEEEEEEEEE-HHHHHHHHHHHHHHHB-TTTSSB-HHHHHHHHHHHHT---S------

pLDDT: mean 86.88, std 16.94, range [32.84, 98.12]

Organism: NCBI:txid1048808

InterPro domains:
  IPR000014 PAS domain [TIGR00229] (43-93)
  IPR000700 PAS-associated, C-terminal [PS50113] (38-95)
  IPR035965 PAS domain superfamily [SSF55785] (26-94)